Protein AF-A0A3D4YPM6-F1 (afdb_monomer_lite)

pLDDT: mean 90.87, std 7.45, range [58.06, 97.81]

Structure (mmCIF, N/CA/C/O backbone):
data_AF-A0A3D4YPM6-F1
#
_entry.id   AF-A0A3D4YPM6-F1
#
loop_
_atom_site.group_PDB
_atom_site.id
_atom_site.type_symbol
_atom_site.label_atom_id
_atom_site.label_alt_id
_atom_site.label_comp_id
_atom_site.label_asym_id
_atom_site.label_entity_id
_atom_site.label_seq_id
_atom_site.pdbx_PDB_ins_code
_atom_site.Cartn_x
_atom_site.Cartn_y
_atom_site.Cartn_z
_atom_site.occupancy
_atom_site.B_iso_or_equiv
_atom_site.auth_seq_id
_atom_site.auth_comp_id
_atom_site.auth_asym_id
_atom_site.auth_atom_id
_atom_site.pdbx_PDB_model_num
ATOM 1 N N . ASP A 1 1 ? -0.847 10.717 -38.081 1.00 74.50 1 ASP A N 1
ATOM 2 C CA . ASP A 1 1 ? -1.321 11.632 -37.022 1.00 74.50 1 ASP A CA 1
ATOM 3 C C . ASP A 1 1 ? -0.912 11.085 -35.665 1.00 74.50 1 ASP A C 1
ATOM 5 O O . ASP A 1 1 ? -1.095 9.898 -35.430 1.00 74.50 1 ASP A O 1
ATOM 9 N N . GLY A 1 2 ? -0.269 11.892 -34.820 1.00 83.19 2 GLY A N 1
ATOM 10 C CA . GLY A 1 2 ? 0.211 11.486 -33.494 1.00 83.19 2 GLY A CA 1
ATOM 11 C C . GLY A 1 2 ? -0.070 12.577 -32.464 1.00 83.19 2 GLY A C 1
ATOM 12 O O . GLY A 1 2 ? -0.145 13.749 -32.825 1.00 83.19 2 GLY A O 1
ATOM 13 N N . CYS A 1 3 ? -0.243 12.190 -31.201 1.00 81.50 3 CYS A N 1
ATOM 14 C CA . CYS A 1 3 ? -0.434 13.113 -30.085 1.00 81.50 3 CYS A CA 1
ATOM 15 C C . CYS A 1 3 ? 0.825 13.111 -29.215 1.00 81.50 3 CYS A C 1
ATOM 17 O O . CYS A 1 3 ? 1.223 12.058 -28.716 1.00 81.50 3 CYS A O 1
ATOM 19 N N . LEU A 1 4 ? 1.445 14.278 -29.047 1.00 81.81 4 LEU A N 1
ATOM 20 C CA . LEU A 1 4 ? 2.445 14.490 -28.008 1.00 81.81 4 LEU A CA 1
ATOM 21 C C . LEU A 1 4 ? 1.711 15.027 -26.784 1.00 81.81 4 LEU A C 1
ATOM 23 O O . LEU A 1 4 ? 1.146 16.115 -26.843 1.00 81.81 4 LEU A O 1
ATOM 27 N N . TRP A 1 5 ? 1.712 14.258 -25.703 1.00 82.44 5 TRP A N 1
ATOM 28 C CA . TRP A 1 5 ? 1.163 14.709 -24.433 1.00 82.44 5 TRP A CA 1
ATOM 29 C C . TRP A 1 5 ? 2.286 15.313 -23.592 1.00 82.44 5 TRP A C 1
ATOM 31 O O . TRP A 1 5 ? 3.310 14.661 -23.375 1.00 82.44 5 TRP A O 1
ATOM 41 N N . GLU A 1 6 ? 2.106 16.543 -23.109 1.00 75.75 6 GLU A N 1
ATOM 42 C CA . GLU A 1 6 ? 2.946 17.093 -22.055 1.00 75.75 6 GLU A CA 1
ATOM 43 C C . GLU A 1 6 ? 2.742 16.306 -20.751 1.00 75.75 6 GLU A C 1
ATOM 45 O O . GLU A 1 6 ? 1.843 16.560 -19.955 1.00 75.75 6 GLU A O 1
ATOM 50 N N . SER A 1 7 ? 3.591 15.309 -20.518 1.00 66.31 7 SER A N 1
ATOM 51 C CA . SER A 1 7 ? 3.890 14.864 -19.159 1.00 66.31 7 SER A CA 1
ATOM 52 C C . SER A 1 7 ? 5.136 15.615 -18.684 1.00 66.31 7 SER A C 1
ATOM 54 O O . SER A 1 7 ? 5.960 16.033 -19.501 1.00 66.31 7 SER A O 1
ATOM 56 N N . GLY A 1 8 ? 5.231 15.893 -17.379 1.00 60.19 8 GLY A N 1
ATOM 57 C CA . GLY A 1 8 ? 6.288 16.736 -16.811 1.00 60.19 8 GLY A CA 1
ATOM 58 C C . GLY A 1 8 ? 7.673 16.388 -17.361 1.00 60.19 8 GLY A C 1
ATOM 59 O O . GLY A 1 8 ? 8.018 15.215 -17.496 1.00 60.19 8 GLY A O 1
ATOM 60 N N . THR A 1 9 ? 8.449 17.416 -17.707 1.00 58.06 9 THR A N 1
ATOM 61 C CA . THR A 1 9 ? 9.766 17.312 -18.344 1.00 58.06 9 THR A CA 1
ATOM 62 C C . THR A 1 9 ? 10.662 16.355 -17.556 1.00 58.06 9 THR A C 1
ATOM 64 O O . THR A 1 9 ? 11.144 16.689 -16.478 1.00 58.06 9 THR A O 1
ATOM 67 N N . SER A 1 10 ? 10.842 15.137 -18.061 1.00 66.75 10 SER A N 1
ATOM 68 C CA . SER A 1 10 ? 11.458 14.048 -17.303 1.00 66.75 10 SER A CA 1
ATOM 69 C C . SER A 1 10 ? 12.872 13.823 -17.820 1.00 66.75 10 SER A C 1
ATOM 71 O O . SER A 1 10 ? 13.104 12.954 -18.657 1.00 66.75 10 SER A O 1
ATOM 73 N N . PHE A 1 11 ? 13.815 14.653 -17.386 1.00 80.94 11 PHE A N 1
ATOM 74 C CA . PHE A 1 11 ? 15.220 14.269 -17.468 1.00 80.94 11 PHE A CA 1
ATOM 75 C C . PHE A 1 11 ? 15.466 13.165 -16.433 1.00 80.94 11 PHE A C 1
ATOM 77 O O . PHE A 1 11 ? 14.921 13.238 -15.332 1.00 80.94 11 PHE A O 1
ATOM 84 N N . ASP A 1 12 ? 16.232 12.135 -16.779 1.00 78.00 12 ASP A N 1
ATOM 85 C CA . ASP A 1 12 ? 16.699 11.182 -15.772 1.00 78.00 12 ASP A CA 1
ATOM 86 C C . ASP A 1 12 ? 17.751 11.821 -14.851 1.00 78.00 12 ASP A C 1
ATOM 88 O O . ASP A 1 12 ? 18.153 12.971 -15.052 1.00 78.00 12 ASP A O 1
ATOM 92 N N . GLU A 1 13 ? 18.216 11.090 -13.835 1.00 72.38 13 GLU A N 1
ATOM 93 C CA . GLU A 1 13 ? 19.204 11.615 -12.879 1.00 72.38 13 GLU A CA 1
ATOM 94 C C . GLU A 1 13 ? 20.524 12.045 -13.549 1.00 72.38 13 GLU A C 1
ATOM 96 O O . GLU A 1 13 ? 21.254 12.877 -13.014 1.00 72.38 13 GLU A O 1
ATOM 101 N N . SER A 1 14 ? 20.815 11.533 -14.751 1.00 78.06 14 SER A N 1
ATOM 102 C CA . SER A 1 14 ? 21.977 11.909 -15.566 1.00 78.06 14 SER A CA 1
ATOM 103 C C . SER A 1 14 ? 21.706 13.083 -16.518 1.00 78.06 14 SER A C 1
ATOM 105 O O . SER A 1 14 ? 22.565 13.425 -17.332 1.00 78.06 14 SER A O 1
ATOM 107 N N . GLY A 1 15 ? 20.525 13.702 -16.456 1.00 82.38 15 GLY A N 1
ATOM 108 C CA . GLY A 1 15 ? 20.148 14.817 -17.320 1.00 82.38 15 GLY A CA 1
ATOM 109 C C . GLY A 1 15 ? 19.778 14.405 -18.747 1.00 82.38 15 GLY A C 1
ATOM 110 O O . GLY A 1 15 ? 19.756 15.257 -19.637 1.00 82.38 15 GLY A O 1
ATOM 111 N N . ARG A 1 16 ? 19.499 13.120 -19.010 1.00 83.62 16 ARG A N 1
ATOM 112 C CA . ARG A 1 16 ? 19.072 12.648 -20.338 1.00 83.62 16 ARG A CA 1
ATOM 113 C C . ARG A 1 16 ? 17.556 12.784 -20.473 1.00 83.62 16 ARG A C 1
ATOM 115 O O . ARG A 1 16 ? 16.838 12.393 -19.555 1.00 83.62 16 ARG A O 1
ATOM 122 N N . PRO A 1 17 ? 17.034 13.299 -21.598 1.00 85.38 17 PRO A N 1
ATOM 123 C CA . PRO A 1 17 ? 15.594 13.395 -21.796 1.00 85.38 17 PRO A CA 1
ATOM 124 C C . PRO A 1 17 ? 14.972 11.996 -21.861 1.00 85.38 17 PRO A C 1
ATOM 126 O O . PRO A 1 17 ? 15.489 11.115 -22.550 1.00 85.38 17 PRO A O 1
ATOM 129 N N . THR A 1 18 ? 13.846 11.799 -21.180 1.00 84.06 18 THR A N 1
ATOM 130 C CA . THR A 1 18 ? 13.083 10.548 -21.246 1.00 84.06 18 THR A CA 1
ATOM 131 C C . THR A 1 18 ? 11.808 10.713 -22.064 1.00 84.06 18 THR A C 1
ATOM 133 O O . THR A 1 18 ? 11.209 11.787 -22.129 1.00 84.06 18 THR A O 1
ATOM 136 N N . LEU A 1 19 ? 11.404 9.618 -22.708 1.00 84.38 19 LEU A N 1
ATOM 137 C CA . LEU A 1 19 ? 10.139 9.493 -23.422 1.00 84.38 19 LEU A CA 1
ATOM 138 C C . LEU A 1 19 ? 9.309 8.408 -22.742 1.00 84.38 19 LEU A C 1
ATOM 140 O O . LEU A 1 19 ? 9.793 7.297 -22.525 1.00 84.38 19 LEU A O 1
ATOM 144 N N . GLN A 1 20 ? 8.066 8.738 -22.409 1.00 85.44 20 GLN A N 1
ATOM 145 C CA . GLN A 1 20 ? 7.134 7.835 -21.741 1.00 85.44 20 GLN A CA 1
ATOM 146 C C . GLN A 1 20 ? 5.995 7.480 -22.693 1.00 85.44 20 GLN A C 1
ATOM 148 O O . GLN A 1 20 ? 5.462 8.342 -23.386 1.00 85.44 20 GLN A O 1
ATOM 153 N N . PHE A 1 21 ? 5.612 6.204 -22.705 1.00 86.69 21 PHE A N 1
ATOM 154 C CA . PHE A 1 21 ? 4.585 5.671 -23.609 1.00 86.69 21 PHE A CA 1
ATOM 155 C C . PHE A 1 21 ? 3.298 5.264 -22.880 1.00 86.69 21 PHE A C 1
ATOM 157 O O . PHE A 1 21 ? 2.435 4.611 -23.459 1.00 86.69 21 PHE A O 1
ATOM 164 N N . GLY A 1 22 ? 3.160 5.640 -21.607 1.00 87.25 22 GLY A N 1
ATOM 165 C CA . GLY A 1 22 ? 1.969 5.348 -20.824 1.00 87.25 22 GLY A CA 1
ATOM 166 C C . GLY A 1 22 ? 2.088 5.781 -19.369 1.00 87.25 22 GLY A C 1
ATOM 167 O O . GLY A 1 22 ? 3.165 6.119 -18.879 1.00 87.25 22 GLY A O 1
ATOM 168 N N . CYS A 1 23 ? 0.954 5.742 -18.679 1.00 90.12 23 CYS A N 1
ATOM 169 C CA . CYS A 1 23 ? 0.841 5.971 -17.248 1.00 90.12 23 CYS A CA 1
ATOM 170 C C . CYS A 1 23 ? -0.036 4.881 -16.624 1.00 90.12 23 CYS A C 1
ATOM 172 O O . CYS A 1 23 ? -0.862 4.258 -17.294 1.00 90.12 23 CYS A O 1
ATOM 174 N N . ARG A 1 24 ? 0.149 4.630 -15.326 1.00 92.12 24 ARG A N 1
ATOM 175 C CA . ARG A 1 24 ? -0.747 3.734 -14.591 1.00 92.12 24 ARG A CA 1
ATOM 176 C C . ARG A 1 24 ? -2.066 4.450 -14.323 1.00 92.12 24 ARG A C 1
ATOM 178 O O . ARG A 1 24 ? -2.072 5.626 -13.964 1.00 92.12 24 ARG A O 1
ATOM 185 N N . GLY A 1 25 ? -3.164 3.712 -14.438 1.00 92.94 25 GLY A N 1
ATOM 186 C CA . GLY A 1 25 ? -4.447 4.149 -13.901 1.00 92.94 25 GLY A CA 1
ATOM 187 C C . GLY A 1 25 ? -4.435 4.177 -12.371 1.00 92.94 25 GLY A C 1
ATOM 188 O O . GLY A 1 25 ? -3.542 3.626 -11.723 1.00 92.94 25 GLY A O 1
ATOM 189 N N . LEU A 1 26 ? -5.453 4.805 -11.792 1.00 95.44 26 LEU A N 1
ATOM 190 C CA . LEU A 1 26 ? -5.677 4.811 -10.351 1.00 95.44 26 LEU A CA 1
ATOM 191 C C . LEU A 1 26 ? -7.172 4.761 -10.048 1.00 95.44 26 LEU A C 1
ATOM 193 O O . LEU A 1 26 ? -7.980 5.339 -10.772 1.00 95.44 26 LEU A O 1
ATOM 197 N N . VAL A 1 27 ? -7.524 4.089 -8.954 1.00 95.31 27 VAL A N 1
ATOM 198 C CA . VAL A 1 27 ? -8.872 4.087 -8.381 1.00 95.31 27 VAL A CA 1
ATOM 199 C C . VAL A 1 27 ? -8.735 4.332 -6.887 1.00 95.31 27 VAL A C 1
ATOM 201 O O . VAL A 1 27 ? -8.003 3.619 -6.202 1.00 95.31 27 VAL A O 1
ATOM 204 N N . TYR A 1 28 ? -9.447 5.341 -6.388 1.00 96.62 28 TYR A N 1
ATOM 205 C CA . TYR A 1 28 ? -9.555 5.615 -4.960 1.00 96.62 28 TYR A CA 1
ATOM 206 C C . TYR A 1 28 ? -10.891 5.120 -4.433 1.00 96.62 28 TYR A C 1
ATOM 208 O O . TYR A 1 28 ? -11.946 5.449 -4.973 1.00 96.62 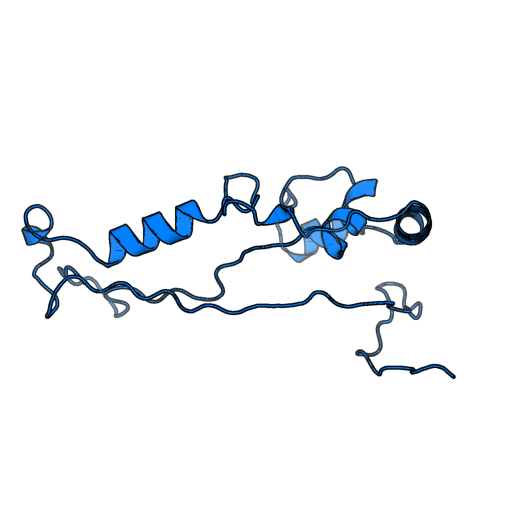28 TYR A O 1
ATOM 216 N N . LEU A 1 29 ? -10.830 4.360 -3.345 1.00 95.31 29 LEU A N 1
ATOM 217 C CA . LEU A 1 29 ? -11.996 3.876 -2.622 1.00 95.31 29 LEU A CA 1
ATOM 218 C C . LEU A 1 29 ? -11.939 4.384 -1.185 1.00 95.31 29 LEU A C 1
ATOM 220 O O . LEU A 1 29 ? -10.865 4.473 -0.591 1.00 95.31 29 LEU A O 1
ATOM 224 N N . GLN A 1 30 ? -13.106 4.687 -0.621 1.00 96.06 30 GLN A N 1
ATOM 225 C CA . GLN A 1 30 ? -13.244 4.988 0.797 1.00 96.06 30 GLN A CA 1
ATOM 226 C C . GLN A 1 30 ? -14.010 3.859 1.480 1.00 96.06 30 GLN A C 1
ATOM 228 O O . GLN A 1 30 ? -15.198 3.666 1.227 1.00 96.06 30 GLN A O 1
ATOM 233 N N . LEU A 1 31 ? -13.335 3.146 2.377 1.00 95.31 31 LEU A N 1
ATOM 234 C CA . LEU A 1 31 ? -13.961 2.135 3.218 1.00 95.31 31 LEU A CA 1
ATOM 235 C C . LEU A 1 31 ? -14.453 2.784 4.517 1.00 95.31 31 LEU A C 1
ATOM 237 O O . LEU A 1 31 ? -13.716 3.528 5.164 1.00 95.31 31 LEU A O 1
ATOM 241 N N . ARG A 1 32 ? -15.706 2.516 4.892 1.00 95.94 32 ARG A N 1
ATOM 242 C CA . ARG A 1 32 ? -16.315 2.988 6.141 1.00 95.94 32 ARG A CA 1
ATOM 243 C C . ARG A 1 32 ? -16.964 1.807 6.850 1.00 95.94 32 ARG A C 1
ATOM 245 O O . ARG A 1 32 ? -17.674 1.034 6.217 1.00 95.94 32 ARG A O 1
ATOM 252 N N . VAL A 1 33 ? -16.746 1.705 8.157 1.00 95.38 33 VAL A N 1
ATOM 253 C CA . VAL A 1 33 ? -17.346 0.679 9.018 1.00 95.38 33 VAL A CA 1
ATOM 254 C C . VAL A 1 33 ? -18.113 1.386 10.128 1.00 95.38 33 VAL A C 1
ATOM 256 O O . VAL A 1 33 ? -17.599 2.324 10.732 1.00 95.38 33 VAL A O 1
ATOM 259 N N . ARG A 1 34 ? -19.350 0.955 10.379 1.00 95.19 34 ARG A N 1
ATOM 260 C CA . ARG A 1 34 ? -20.182 1.436 11.485 1.00 95.19 34 ARG A CA 1
ATOM 261 C C . ARG A 1 34 ? -20.985 0.271 12.044 1.00 95.19 34 ARG A C 1
ATOM 263 O O . ARG A 1 34 ? -21.751 -0.340 11.307 1.00 95.19 34 ARG A O 1
ATOM 270 N N . PHE A 1 35 ? -20.841 0.015 13.340 1.00 94.56 35 PHE A N 1
ATOM 271 C CA . PHE A 1 35 ? -21.653 -0.976 14.053 1.00 94.56 35 PHE A CA 1
ATOM 272 C C . PHE A 1 35 ? -22.538 -0.344 15.117 1.00 94.56 35 PHE A C 1
ATOM 274 O O . PHE A 1 35 ? -23.717 -0.671 15.219 1.00 94.56 35 PHE A O 1
ATOM 281 N N . LEU A 1 36 ? -21.971 0.568 15.907 1.00 95.88 36 LEU A N 1
ATOM 282 C CA . LEU A 1 36 ? -22.659 1.186 17.030 1.00 95.88 36 LEU A CA 1
ATOM 283 C C . LEU A 1 36 ? -23.323 2.498 16.596 1.00 95.88 36 LEU A C 1
ATOM 285 O O . LEU A 1 36 ? -22.870 3.202 15.686 1.00 95.88 36 LEU A O 1
ATOM 289 N N . ASN A 1 37 ? -24.436 2.834 17.250 1.00 96.56 37 ASN A N 1
ATOM 290 C CA . ASN A 1 37 ? -25.125 4.101 16.999 1.00 96.56 37 ASN A CA 1
ATOM 291 C C . ASN A 1 37 ? -24.329 5.300 17.532 1.00 96.56 37 ASN A C 1
ATOM 293 O O . ASN A 1 37 ? -24.444 6.386 16.966 1.00 96.56 37 ASN A O 1
ATOM 297 N N . PHE A 1 38 ? -23.533 5.076 18.580 1.00 95.12 38 PHE A N 1
ATOM 298 C CA . PHE A 1 38 ? -22.627 6.020 19.224 1.00 95.12 38 PHE A CA 1
ATOM 299 C C . PHE A 1 38 ? -21.501 5.255 19.935 1.00 95.12 38 PHE A C 1
ATOM 301 O O . PHE A 1 38 ? -21.685 4.089 20.303 1.00 95.12 38 PHE A O 1
ATOM 308 N N . ASP A 1 39 ? -20.373 5.932 20.142 1.00 96.56 39 ASP A N 1
ATOM 309 C CA . ASP A 1 39 ? -19.204 5.423 20.858 1.00 96.56 39 ASP A CA 1
ATOM 310 C C . ASP A 1 39 ? -19.568 4.853 22.240 1.00 96.56 39 ASP A C 1
ATOM 312 O O . ASP A 1 39 ? -20.352 5.444 22.986 1.00 96.56 39 ASP A O 1
ATOM 316 N N . GLN A 1 40 ? -18.945 3.738 22.620 1.00 97.81 40 GLN A N 1
ATOM 317 C CA . GLN A 1 40 ? -19.140 3.113 23.935 1.00 97.81 40 GLN A CA 1
ATOM 318 C C . GLN A 1 40 ? -17.893 3.213 24.813 1.00 97.81 40 GLN A C 1
ATOM 320 O O . GLN A 1 40 ? -16.812 3.578 24.358 1.00 97.81 40 GLN A O 1
ATOM 325 N N . HIS A 1 41 ? -18.025 2.864 26.094 1.00 97.38 41 HIS A N 1
ATOM 326 C CA . HIS A 1 41 ? -16.868 2.670 26.966 1.00 97.38 41 HIS A CA 1
ATOM 327 C C . HIS A 1 41 ? -16.057 1.446 26.505 1.00 97.38 41 HIS A C 1
ATOM 329 O O . HIS A 1 41 ? -16.632 0.378 26.290 1.00 97.38 41 HIS A O 1
ATOM 335 N N . SER A 1 42 ? -14.727 1.556 26.398 1.00 96.31 42 SER A N 1
ATOM 336 C CA . SER A 1 42 ? -13.877 0.470 25.866 1.00 96.31 42 SER A CA 1
ATOM 337 C C . SER A 1 42 ? -13.949 -0.838 26.666 1.00 96.31 42 SER A C 1
ATOM 339 O O . SER A 1 42 ? -13.771 -1.914 26.103 1.00 96.31 42 SER A O 1
ATOM 341 N N . GLY A 1 43 ? -14.289 -0.776 27.957 1.00 97.25 43 GLY A N 1
ATOM 342 C CA . GLY A 1 43 ? -14.528 -1.964 28.792 1.00 97.25 43 GLY A CA 1
ATOM 343 C C . GLY A 1 43 ? -15.700 -2.848 28.335 1.00 97.25 43 GLY A C 1
ATOM 344 O O . GLY A 1 43 ? -15.817 -3.978 28.795 1.00 97.25 43 GLY A O 1
ATOM 345 N N . LEU A 1 44 ? -16.549 -2.359 27.426 1.00 97.50 44 LEU A N 1
ATOM 346 C CA . LEU A 1 44 ? -17.665 -3.110 26.846 1.00 97.50 44 LEU A CA 1
ATOM 347 C C . LEU A 1 44 ? -17.280 -3.858 25.560 1.00 97.50 44 LEU A C 1
ATOM 349 O O . LEU A 1 44 ? -18.140 -4.492 24.957 1.00 97.50 44 LEU A O 1
ATOM 353 N N . ALA A 1 45 ? -16.009 -3.830 25.144 1.00 95.75 45 ALA A N 1
ATOM 354 C CA . ALA A 1 45 ? -15.531 -4.528 23.945 1.00 95.75 45 ALA A CA 1
ATOM 355 C C . ALA A 1 45 ? -15.670 -6.064 24.012 1.00 95.75 45 ALA A C 1
ATOM 357 O O . ALA A 1 45 ? -15.579 -6.734 22.989 1.00 95.75 45 ALA A O 1
ATOM 358 N N . SER A 1 46 ? -15.914 -6.636 25.197 1.00 96.00 46 SER A N 1
ATOM 359 C CA . SER A 1 46 ? -16.272 -8.053 25.361 1.00 96.00 46 SER A CA 1
ATOM 360 C C . SER A 1 46 ? -17.720 -8.370 24.966 1.00 96.00 46 SER A C 1
ATOM 362 O O . SER A 1 46 ? -18.066 -9.538 24.810 1.00 96.00 46 SER A O 1
ATOM 364 N N . VAL A 1 47 ? -18.565 -7.346 24.823 1.00 97.44 47 VAL A N 1
ATOM 365 C CA . VAL A 1 47 ? -20.000 -7.465 24.525 1.00 97.44 47 VAL A CA 1
ATOM 366 C C . VAL A 1 47 ? -20.342 -6.813 23.185 1.00 97.44 47 VAL A C 1
ATOM 368 O O . VAL A 1 47 ? -21.166 -7.334 22.437 1.00 97.44 47 VAL A O 1
ATOM 371 N N . TYR A 1 48 ? -19.718 -5.674 22.873 1.00 97.62 48 TYR A N 1
ATOM 372 C CA . TYR A 1 48 ? -20.015 -4.869 21.692 1.00 97.62 48 TYR A CA 1
ATOM 373 C C . TYR A 1 48 ? -18.886 -4.907 20.656 1.00 97.62 48 TYR A C 1
ATOM 375 O O . TYR A 1 48 ? -17.710 -4.892 21.025 1.00 97.62 48 TYR A O 1
ATOM 383 N N . PRO A 1 49 ? -19.223 -4.914 19.352 1.00 96.06 49 PRO A N 1
ATOM 384 C CA . PRO A 1 49 ? -18.232 -4.944 18.285 1.00 96.06 49 PRO A CA 1
ATOM 385 C C . PRO A 1 49 ? -17.442 -3.634 18.205 1.00 96.06 49 PRO A C 1
ATOM 387 O O . PRO A 1 49 ? -17.982 -2.548 18.412 1.00 96.06 49 PRO A O 1
ATOM 390 N N . SER A 1 50 ? -16.169 -3.743 17.827 1.00 95.56 50 SER A N 1
ATOM 391 C CA . SER A 1 50 ? -15.301 -2.599 17.542 1.00 95.56 50 SER A CA 1
ATOM 392 C C . SER A 1 50 ? -15.265 -2.321 16.043 1.00 95.56 50 SER A C 1
ATOM 394 O O . SER A 1 50 ? -14.731 -3.134 15.289 1.00 95.56 50 SER A O 1
ATOM 396 N N . ALA A 1 51 ? -15.759 -1.166 15.588 1.00 96.00 51 ALA A N 1
ATOM 397 C CA . ALA A 1 51 ? -15.622 -0.801 14.175 1.00 96.00 51 ALA A CA 1
ATOM 398 C C . ALA A 1 51 ? -14.141 -0.640 13.787 1.00 96.00 51 ALA A C 1
ATOM 400 O O . ALA A 1 51 ? -13.743 -0.980 12.672 1.00 96.00 51 ALA A O 1
ATOM 401 N N . ALA A 1 52 ? -13.320 -0.184 14.738 1.00 95.69 52 ALA A N 1
ATOM 402 C CA . ALA A 1 52 ? -11.881 -0.029 14.576 1.00 95.69 52 ALA A CA 1
ATOM 403 C C . ALA A 1 52 ? -11.165 -1.350 14.251 1.00 95.69 52 ALA A C 1
ATOM 405 O O . ALA A 1 52 ? -10.421 -1.406 13.274 1.00 95.69 52 ALA A O 1
ATOM 406 N N . MET A 1 53 ? -11.412 -2.411 15.030 1.00 95.44 53 MET A N 1
ATOM 407 C CA . MET A 1 53 ? -10.769 -3.716 14.814 1.00 95.44 53 MET A CA 1
ATOM 408 C C . MET A 1 53 ? -11.159 -4.318 13.463 1.00 95.44 53 MET A C 1
ATOM 410 O O . MET A 1 53 ? -10.287 -4.700 12.690 1.00 95.44 53 MET A O 1
ATOM 414 N N . TYR A 1 54 ? -12.452 -4.299 13.126 1.00 95.69 54 TYR A N 1
ATOM 415 C CA . TYR A 1 54 ? -12.935 -4.819 11.844 1.00 95.69 54 TYR A CA 1
ATOM 416 C C . TYR A 1 54 ? -12.369 -4.053 10.646 1.00 95.69 54 TYR A C 1
ATOM 418 O O . TYR A 1 54 ? -12.038 -4.656 9.628 1.00 95.69 54 TYR A O 1
ATOM 426 N N . LEU A 1 55 ? -12.241 -2.724 10.745 1.00 96.56 55 LEU A N 1
ATOM 427 C CA . LEU A 1 55 ? -11.628 -1.939 9.676 1.00 96.56 55 LEU A CA 1
ATOM 428 C C . LEU A 1 55 ? -10.146 -2.297 9.506 1.00 96.56 55 LEU A C 1
ATOM 430 O O . LEU A 1 55 ? -9.687 -2.437 8.377 1.00 96.56 55 LEU A O 1
ATOM 434 N N . ILE A 1 56 ? -9.404 -2.484 10.600 1.00 96.00 56 ILE A N 1
ATOM 435 C CA . ILE A 1 56 ? -8.001 -2.919 10.541 1.00 96.00 56 ILE A CA 1
ATOM 436 C C . ILE A 1 56 ? -7.890 -4.300 9.889 1.00 96.00 56 ILE A C 1
ATOM 438 O O . ILE A 1 56 ? -7.068 -4.476 8.993 1.00 96.00 56 ILE A O 1
ATOM 442 N N . GLU A 1 57 ? -8.733 -5.254 10.285 1.00 95.69 57 GLU A N 1
ATOM 443 C CA . GLU A 1 57 ? -8.760 -6.604 9.711 1.00 95.69 57 GLU A CA 1
ATOM 444 C C . GLU A 1 57 ? -9.072 -6.580 8.209 1.00 95.69 57 GLU A C 1
ATOM 446 O O . GLU A 1 57 ? -8.351 -7.191 7.420 1.00 95.69 57 GLU A O 1
ATOM 451 N N . ALA A 1 58 ? -10.079 -5.807 7.794 1.00 95.44 58 ALA A N 1
ATOM 452 C CA . ALA A 1 58 ? -10.431 -5.646 6.385 1.00 95.44 58 ALA A CA 1
ATOM 453 C C . ALA A 1 58 ? -9.306 -4.988 5.567 1.00 95.44 58 ALA A C 1
ATOM 455 O O . ALA A 1 58 ? -9.059 -5.368 4.427 1.00 95.44 58 ALA A O 1
ATOM 456 N N . LEU A 1 59 ? -8.601 -4.001 6.129 1.00 95.56 59 LEU A N 1
ATOM 457 C CA . LEU A 1 59 ? -7.460 -3.365 5.465 1.00 95.56 59 LEU A CA 1
ATOM 458 C C . LEU A 1 59 ? -6.260 -4.316 5.364 1.00 95.56 59 LEU A C 1
ATOM 460 O O . LEU A 1 59 ? -5.581 -4.341 4.335 1.00 95.56 59 LEU A O 1
ATOM 464 N N . ALA A 1 60 ? -6.013 -5.107 6.410 1.00 94.50 60 ALA A N 1
ATOM 465 C CA . ALA A 1 60 ? -4.959 -6.113 6.437 1.00 94.50 60 ALA A CA 1
ATOM 466 C C . ALA A 1 60 ? -5.229 -7.248 5.440 1.00 94.50 60 ALA A C 1
ATOM 468 O O . ALA A 1 60 ? -4.287 -7.768 4.851 1.00 94.50 60 ALA A O 1
ATOM 469 N N . SER A 1 61 ? -6.495 -7.593 5.182 1.00 95.44 61 SER A N 1
ATOM 470 C CA . SER A 1 61 ? -6.848 -8.646 4.225 1.00 95.44 61 SER A CA 1
ATOM 471 C C . SER A 1 61 ? -6.664 -8.247 2.758 1.00 95.44 61 SER A C 1
ATOM 473 O O . SER A 1 61 ? -6.760 -9.107 1.888 1.00 95.44 61 SER A O 1
ATOM 475 N N . LEU A 1 62 ? -6.409 -6.968 2.443 1.00 96.31 62 LEU A N 1
ATOM 476 C CA . LEU A 1 62 ? -6.235 -6.513 1.056 1.00 96.31 62 LEU A CA 1
ATOM 477 C C . LEU A 1 62 ? -4.926 -6.997 0.427 1.00 96.31 62 LEU A C 1
ATOM 479 O O . LEU A 1 62 ? -4.839 -7.074 -0.801 1.00 96.31 62 LEU A O 1
ATOM 483 N N . ARG A 1 63 ? -3.894 -7.269 1.236 1.00 94.56 63 ARG A N 1
ATOM 484 C CA . ARG A 1 63 ? -2.555 -7.639 0.761 1.00 94.56 63 ARG A CA 1
ATOM 485 C C . ARG A 1 63 ? -1.899 -8.699 1.645 1.00 94.56 63 ARG A C 1
ATOM 487 O O . ARG A 1 63 ? -2.196 -8.779 2.829 1.00 94.56 63 ARG A O 1
ATOM 494 N N . ASP A 1 64 ? -0.988 -9.486 1.080 1.00 92.31 64 ASP A N 1
ATOM 495 C CA . ASP A 1 64 ? -0.093 -10.348 1.865 1.00 92.31 64 ASP A CA 1
ATOM 496 C C . ASP A 1 64 ? 1.187 -9.615 2.319 1.00 92.31 64 ASP A C 1
ATOM 498 O O . ASP A 1 64 ? 1.378 -8.423 2.062 1.00 92.31 64 ASP A O 1
ATOM 502 N N . GLN A 1 65 ? 2.071 -10.338 3.013 1.00 87.50 65 GLN A N 1
ATOM 503 C CA . GLN A 1 65 ? 3.347 -9.813 3.517 1.00 87.50 65 GLN A CA 1
ATOM 504 C C . GLN A 1 65 ? 4.333 -9.436 2.399 1.00 87.50 65 GLN A C 1
ATOM 506 O O . GLN A 1 65 ? 5.199 -8.588 2.609 1.00 87.50 65 GLN A O 1
ATOM 511 N N . ASP A 1 66 ? 4.165 -10.007 1.205 1.00 85.38 66 ASP A N 1
ATOM 512 C CA . ASP A 1 66 ? 4.924 -9.668 0.001 1.00 85.38 66 ASP A CA 1
ATOM 513 C C . ASP A 1 66 ? 4.220 -8.574 -0.825 1.00 85.38 66 ASP A C 1
ATOM 515 O O . ASP A 1 66 ? 4.593 -8.272 -1.961 1.00 85.38 66 ASP A O 1
ATOM 519 N N . MET A 1 67 ? 3.210 -7.915 -0.250 1.00 87.44 67 MET A N 1
ATOM 520 C CA . MET A 1 67 ? 2.465 -6.815 -0.860 1.00 87.44 67 MET A CA 1
ATOM 521 C C . MET A 1 67 ? 1.713 -7.221 -2.137 1.00 87.44 67 MET A C 1
ATOM 523 O O . MET A 1 67 ? 1.400 -6.359 -2.967 1.00 87.44 67 MET A O 1
ATOM 527 N N . ASN A 1 68 ? 1.426 -8.510 -2.341 1.00 92.44 68 ASN A N 1
ATOM 528 C CA . ASN A 1 68 ? 0.508 -8.962 -3.386 1.00 92.44 68 ASN A CA 1
ATOM 529 C C . ASN A 1 68 ? -0.923 -8.670 -2.966 1.00 92.44 68 ASN A C 1
ATOM 531 O O . ASN A 1 68 ? -1.275 -8.825 -1.801 1.00 92.44 68 ASN A O 1
ATOM 535 N N . VAL A 1 69 ? -1.748 -8.239 -3.914 1.00 95.88 69 VAL A N 1
ATOM 536 C CA . VAL A 1 69 ? -3.156 -7.938 -3.656 1.00 95.88 69 VAL A CA 1
ATOM 537 C C . VAL A 1 69 ? -3.929 -9.249 -3.549 1.00 95.88 69 VAL A C 1
ATOM 539 O O . VAL A 1 69 ? -3.766 -10.140 -4.375 1.00 95.88 69 VAL A O 1
ATOM 542 N N . LYS A 1 70 ? -4.759 -9.378 -2.515 1.00 97.00 70 LYS A N 1
ATOM 543 C CA . LYS A 1 70 ? -5.468 -10.620 -2.164 1.00 97.00 70 LYS A CA 1
ATOM 544 C C . LYS A 1 70 ? -6.937 -10.635 -2.591 1.00 97.00 70 LYS A C 1
ATOM 546 O O . LYS A 1 70 ? -7.680 -11.509 -2.170 1.00 97.00 70 LYS A O 1
ATOM 551 N N . ILE A 1 71 ? -7.346 -9.668 -3.406 1.00 95.75 71 ILE A N 1
ATOM 552 C CA . ILE A 1 71 ? -8.705 -9.573 -3.941 1.00 95.75 71 ILE A CA 1
ATOM 553 C C . ILE A 1 71 ? -8.855 -10.592 -5.076 1.00 95.75 71 ILE A C 1
ATOM 555 O O . ILE A 1 71 ? -8.051 -10.604 -6.011 1.00 95.75 71 ILE A O 1
ATOM 559 N N . ASP A 1 72 ? -9.889 -11.426 -5.003 1.00 97.25 72 ASP A N 1
ATOM 560 C CA . ASP A 1 72 ? -10.178 -12.420 -6.036 1.00 97.25 72 ASP A CA 1
ATOM 561 C C . ASP A 1 72 ? -10.405 -11.750 -7.399 1.00 97.25 72 ASP A C 1
ATOM 563 O O . ASP A 1 72 ? -11.070 -10.718 -7.507 1.00 97.25 72 ASP A O 1
ATOM 567 N N . GLY A 1 73 ? -9.801 -12.321 -8.442 1.00 96.81 73 GLY A N 1
ATOM 568 C CA . GLY A 1 73 ? -9.859 -11.800 -9.809 1.00 96.81 73 GLY A CA 1
ATOM 569 C C . GLY A 1 73 ? -9.073 -10.504 -10.057 1.00 96.81 73 GLY A C 1
ATOM 570 O O . GLY A 1 73 ? -9.089 -9.980 -11.169 1.00 96.81 73 GLY A O 1
ATOM 571 N N . PHE A 1 74 ? -8.343 -9.973 -9.064 1.00 96.44 74 PHE A N 1
ATOM 572 C CA . PHE A 1 74 ? -7.616 -8.700 -9.202 1.00 96.44 74 PHE A CA 1
ATOM 573 C C . PHE A 1 74 ? -6.600 -8.693 -10.352 1.00 96.44 74 PHE A C 1
ATOM 575 O O . PHE A 1 74 ? -6.367 -7.656 -10.972 1.00 96.44 74 PHE A O 1
ATOM 582 N N . TYR A 1 75 ? -5.991 -9.844 -10.635 1.00 96.56 75 TYR A N 1
ATOM 583 C CA . TYR A 1 75 ? -4.955 -9.979 -11.657 1.00 96.56 75 TYR A CA 1
ATOM 584 C C . TYR A 1 75 ? -5.482 -10.445 -13.021 1.00 96.56 75 TYR A C 1
ATOM 586 O O . TYR A 1 75 ? -4.714 -10.439 -13.979 1.00 96.56 75 TYR A O 1
ATOM 594 N N . ASP A 1 76 ? -6.767 -10.792 -13.149 1.00 97.25 76 ASP A N 1
ATOM 595 C CA . ASP A 1 76 ? -7.324 -11.412 -14.365 1.00 97.25 76 ASP A CA 1
ATOM 596 C C . ASP A 1 76 ? -7.216 -10.501 -15.599 1.00 97.25 76 ASP A C 1
ATOM 598 O O . ASP A 1 76 ? -7.041 -10.971 -16.721 1.00 97.25 76 ASP A O 1
ATOM 602 N N . GLY A 1 77 ? -7.293 -9.183 -15.389 1.00 94.81 77 GLY A N 1
ATOM 603 C CA . GLY A 1 77 ? -7.154 -8.171 -16.440 1.00 94.81 77 GLY A CA 1
ATOM 604 C C . GLY A 1 77 ? -5.732 -7.633 -16.632 1.00 94.81 77 GLY A C 1
ATOM 605 O O . GLY A 1 77 ? -5.538 -6.711 -17.425 1.00 94.81 77 GLY A O 1
ATOM 606 N N . VAL A 1 78 ? -4.739 -8.138 -15.893 1.00 95.44 78 VAL A N 1
ATOM 607 C CA . VAL A 1 78 ? -3.365 -7.625 -15.964 1.00 95.44 78 VAL A CA 1
ATOM 608 C C . VAL A 1 78 ? -2.672 -8.180 -17.200 1.00 95.44 78 VAL A C 1
ATOM 610 O O . VAL A 1 78 ? -2.437 -9.379 -17.325 1.00 95.44 78 VAL A O 1
ATOM 613 N N . VAL A 1 79 ? -2.297 -7.280 -18.106 1.00 95.00 79 VAL A N 1
ATOM 614 C CA . VAL A 1 79 ? -1.543 -7.632 -19.310 1.00 95.00 79 VAL A CA 1
ATOM 615 C C . VAL A 1 79 ? -0.045 -7.652 -18.977 1.00 95.00 79 VAL A C 1
ATOM 617 O O . VAL A 1 79 ? 0.488 -6.630 -18.538 1.00 95.00 79 VAL A O 1
ATOM 620 N N . PRO A 1 80 ? 0.659 -8.785 -19.162 1.00 94.31 80 PRO A N 1
ATOM 621 C CA . PRO A 1 80 ? 2.094 -8.852 -18.915 1.00 94.31 80 PRO A CA 1
ATOM 622 C C . PRO A 1 80 ? 2.883 -8.073 -19.982 1.00 94.31 80 PRO A C 1
ATOM 624 O O . PRO A 1 80 ? 2.409 -7.923 -21.111 1.00 94.31 80 PRO A O 1
ATOM 627 N N . PRO A 1 81 ? 4.116 -7.631 -19.672 1.00 95.12 81 PRO A N 1
ATOM 628 C CA . PRO A 1 81 ? 4.966 -6.959 -20.649 1.00 95.12 81 PRO A CA 1
ATOM 629 C C . PRO A 1 81 ? 5.295 -7.883 -21.824 1.00 95.12 81 PRO A C 1
ATOM 631 O O . PRO A 1 81 ? 5.581 -9.075 -21.650 1.00 95.12 81 PRO A O 1
ATOM 634 N N . THR A 1 82 ? 5.309 -7.309 -23.022 1.00 96.25 82 THR A N 1
ATOM 635 C CA . THR A 1 82 ? 5.761 -7.977 -24.243 1.00 96.25 82 THR A CA 1
ATOM 636 C C . THR A 1 82 ? 7.290 -8.072 -24.288 1.00 96.25 82 THR A C 1
ATOM 638 O O . THR A 1 82 ? 8.010 -7.418 -23.532 1.00 96.25 82 THR A O 1
ATOM 641 N N . GLU A 1 83 ? 7.827 -8.857 -25.224 1.00 96.62 83 GLU A N 1
ATOM 642 C CA . GLU A 1 83 ? 9.275 -8.895 -25.474 1.00 96.62 83 GLU A CA 1
ATOM 643 C C . GLU A 1 83 ? 9.840 -7.533 -25.902 1.00 96.62 83 GLU A C 1
ATOM 645 O O . GLU A 1 83 ? 10.967 -7.186 -25.547 1.00 96.62 83 GLU A O 1
ATOM 650 N N . ALA A 1 84 ? 9.062 -6.737 -26.642 1.00 95.38 84 ALA A N 1
ATOM 651 C CA . ALA A 1 84 ? 9.464 -5.385 -27.014 1.00 95.38 84 ALA A CA 1
ATOM 652 C C . ALA A 1 84 ? 9.574 -4.483 -25.775 1.00 95.38 84 ALA A C 1
ATOM 654 O O . ALA A 1 84 ? 10.576 -3.778 -25.630 1.00 95.38 84 ALA A O 1
ATOM 655 N N . ASP A 1 85 ? 8.612 -4.579 -24.850 1.00 94.81 85 ASP A N 1
ATOM 656 C CA . ASP A 1 85 ? 8.643 -3.847 -23.579 1.00 94.81 85 ASP A CA 1
ATOM 657 C C . ASP A 1 85 ? 9.873 -4.233 -22.761 1.00 94.81 85 ASP A C 1
ATOM 659 O O . ASP A 1 85 ? 10.626 -3.364 -22.324 1.00 94.81 85 ASP A O 1
ATOM 663 N N . ARG A 1 86 ? 10.149 -5.537 -22.618 1.00 95.12 86 ARG A N 1
ATOM 664 C CA . ARG A 1 86 ? 11.328 -6.028 -21.885 1.00 95.12 86 ARG A CA 1
ATOM 665 C C . ARG A 1 86 ? 12.638 -5.511 -22.473 1.00 95.12 86 ARG A C 1
ATOM 667 O O . ARG A 1 86 ? 13.508 -5.080 -21.722 1.00 95.12 86 ARG A O 1
ATOM 674 N N . ARG A 1 87 ? 12.776 -5.491 -23.8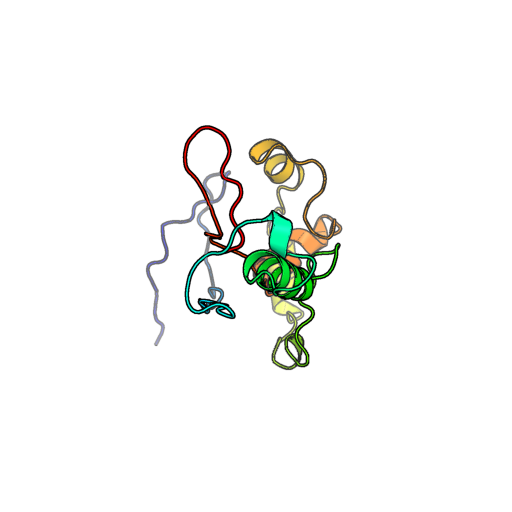04 1.00 94.75 87 ARG A N 1
ATOM 675 C CA . ARG A 1 87 ? 13.968 -4.940 -24.478 1.00 94.75 87 ARG A CA 1
ATOM 676 C C . ARG A 1 87 ? 14.142 -3.442 -24.247 1.00 94.75 87 ARG A C 1
ATOM 678 O O . ARG A 1 87 ? 15.278 -2.976 -24.221 1.00 94.75 87 ARG A O 1
ATOM 685 N N . MET A 1 88 ? 13.052 -2.684 -24.124 1.00 92.00 88 MET A N 1
ATOM 686 C CA . MET A 1 88 ? 13.128 -1.259 -23.796 1.00 92.00 88 MET A CA 1
ATOM 687 C C . MET A 1 88 ? 13.460 -1.047 -22.319 1.00 92.00 88 MET A C 1
ATOM 689 O O . MET A 1 88 ? 14.367 -0.277 -22.016 1.00 92.00 88 MET A O 1
ATOM 693 N N . MET A 1 89 ? 12.808 -1.781 -21.413 1.00 92.50 89 MET A N 1
ATOM 694 C CA . MET A 1 89 ? 13.079 -1.716 -19.973 1.00 92.50 89 MET A CA 1
ATOM 695 C C . MET A 1 89 ? 14.523 -2.091 -19.630 1.00 92.50 89 MET A C 1
ATOM 697 O O . MET A 1 89 ? 15.119 -1.451 -18.774 1.00 92.50 89 MET A O 1
ATOM 701 N N . ALA A 1 90 ? 15.122 -3.055 -20.337 1.00 92.38 90 ALA A N 1
ATOM 702 C CA . ALA A 1 90 ? 16.517 -3.458 -20.138 1.00 92.38 90 ALA A CA 1
ATOM 703 C C . ALA A 1 90 ? 17.548 -2.346 -20.431 1.00 92.38 90 ALA A C 1
ATOM 705 O O . ALA A 1 90 ? 18.717 -2.493 -20.086 1.00 92.38 90 ALA A O 1
ATOM 706 N N . LYS A 1 91 ? 17.141 -1.247 -21.083 1.00 90.50 91 LYS A N 1
ATOM 707 C CA . LYS A 1 91 ? 17.995 -0.074 -21.338 1.00 90.50 91 LYS A CA 1
ATOM 708 C C . LYS A 1 91 ? 17.926 0.971 -20.221 1.00 90.50 91 LYS A C 1
ATOM 710 O O . LYS A 1 91 ? 18.677 1.942 -20.268 1.00 90.50 91 LYS A O 1
ATOM 715 N N . ILE A 1 92 ? 16.999 0.813 -19.278 1.00 89.31 92 ILE A N 1
ATOM 716 C CA . ILE A 1 92 ? 16.767 1.743 -18.175 1.00 89.31 92 ILE A CA 1
ATOM 717 C C . ILE A 1 92 ? 17.575 1.253 -16.977 1.00 89.31 92 ILE A C 1
ATOM 719 O O . ILE A 1 92 ? 17.458 0.090 -16.589 1.00 89.31 92 ILE A O 1
ATOM 723 N N . ASP A 1 93 ? 18.383 2.135 -16.390 1.00 89.00 93 ASP A N 1
ATOM 724 C CA . ASP A 1 93 ? 19.071 1.823 -15.140 1.00 89.00 93 ASP A CA 1
ATOM 725 C C . ASP A 1 93 ? 18.030 1.709 -14.008 1.00 89.00 93 ASP A C 1
ATOM 727 O O . ASP A 1 93 ? 17.253 2.645 -13.792 1.00 89.00 93 ASP A O 1
ATOM 731 N N . PRO A 1 94 ? 17.934 0.565 -13.307 1.00 87.94 94 PRO A N 1
ATOM 732 C CA . PRO A 1 94 ? 17.022 0.422 -12.182 1.00 87.94 94 PRO A CA 1
ATOM 733 C C . PRO A 1 94 ? 17.419 1.265 -10.964 1.00 87.94 94 PRO A C 1
ATOM 735 O O . PRO A 1 94 ? 16.563 1.460 -10.097 1.00 87.94 94 PRO A O 1
ATOM 738 N N . GLU A 1 95 ? 18.669 1.738 -10.875 1.00 87.06 95 GLU A N 1
ATOM 739 C CA . GLU A 1 95 ? 19.159 2.634 -9.815 1.00 87.06 95 GLU A CA 1
ATOM 740 C C . GLU A 1 95 ? 18.895 2.078 -8.399 1.00 87.06 95 GLU A C 1
ATOM 742 O O . GLU A 1 95 ? 18.563 2.800 -7.458 1.00 87.06 95 GLU A O 1
ATOM 747 N N . VAL A 1 96 ? 19.000 0.752 -8.229 1.00 87.62 96 VAL A N 1
ATOM 748 C CA . VAL A 1 96 ? 18.560 0.028 -7.014 1.00 87.62 96 VAL A CA 1
ATOM 749 C C . VAL A 1 96 ? 19.183 0.596 -5.740 1.00 87.62 96 VAL A C 1
ATOM 751 O O . VAL A 1 96 ? 18.481 0.840 -4.759 1.00 87.62 96 VAL A O 1
ATOM 754 N N . GLU A 1 97 ? 20.489 0.849 -5.763 1.00 87.19 97 GLU A N 1
ATOM 755 C CA . GLU A 1 97 ? 21.216 1.385 -4.611 1.00 87.19 97 GLU A CA 1
ATOM 756 C C . GLU A 1 97 ? 20.832 2.833 -4.295 1.00 87.19 97 GLU A C 1
ATOM 758 O O . GLU A 1 97 ? 20.725 3.197 -3.124 1.00 87.19 97 GLU A O 1
ATOM 763 N N . GLN A 1 98 ? 20.576 3.661 -5.311 1.00 85.69 98 GLN A N 1
ATOM 764 C CA . GLN A 1 98 ? 20.086 5.025 -5.101 1.00 85.69 98 GLN A CA 1
ATOM 765 C C . GLN A 1 98 ? 18.675 5.003 -4.520 1.00 85.69 98 GLN A C 1
ATOM 767 O O . GLN A 1 98 ? 18.427 5.688 -3.531 1.00 85.69 98 GLN A O 1
ATOM 772 N N . ARG A 1 99 ? 17.781 4.153 -5.043 1.00 86.12 99 ARG A N 1
ATOM 773 C CA . ARG A 1 99 ? 16.425 3.968 -4.501 1.00 86.12 99 ARG A CA 1
ATOM 774 C C . ARG A 1 99 ? 16.459 3.576 -3.027 1.00 86.12 99 ARG A C 1
ATOM 776 O O . ARG A 1 99 ? 15.749 4.188 -2.236 1.00 86.12 99 ARG A O 1
ATOM 783 N N . ARG A 1 100 ? 17.305 2.608 -2.654 1.00 86.94 100 ARG A N 1
ATOM 784 C CA . ARG A 1 100 ? 17.510 2.172 -1.258 1.00 86.94 100 ARG A CA 1
ATOM 785 C C . ARG A 1 100 ? 17.992 3.316 -0.367 1.00 86.94 100 ARG A C 1
ATOM 787 O O . ARG A 1 100 ? 17.408 3.560 0.687 1.00 86.94 100 ARG A O 1
ATOM 794 N N . LYS A 1 101 ? 19.024 4.045 -0.809 1.00 87.56 101 LYS A N 1
ATOM 795 C CA . LYS A 1 101 ? 19.598 5.183 -0.071 1.00 87.56 101 LYS A CA 1
ATOM 796 C C . LYS A 1 101 ? 18.604 6.327 0.103 1.00 87.56 101 LYS A C 1
ATOM 798 O O . LYS A 1 101 ? 18.509 6.871 1.197 1.00 87.56 101 LYS A O 1
ATOM 803 N N . LEU A 1 102 ? 17.860 6.668 -0.949 1.00 84.75 102 LEU A N 1
ATOM 804 C CA . LEU A 1 102 ? 16.923 7.790 -0.959 1.00 84.75 102 LEU A CA 1
ATOM 805 C C . LEU A 1 102 ? 15.826 7.634 0.099 1.00 84.75 102 LEU A C 1
ATOM 807 O O . LEU A 1 102 ? 15.475 8.602 0.765 1.00 84.75 102 LEU A O 1
ATOM 811 N N . VAL A 1 103 ? 15.288 6.421 0.253 1.00 81.69 103 VAL A N 1
ATOM 812 C CA . VAL A 1 103 ? 14.180 6.150 1.185 1.00 81.69 103 VAL A CA 1
ATOM 813 C C . VAL A 1 103 ? 14.639 5.566 2.525 1.00 81.69 103 VAL A C 1
ATOM 815 O O . VAL A 1 103 ? 13.809 5.333 3.399 1.00 81.69 103 VAL A O 1
ATOM 818 N N . GLY A 1 104 ? 15.943 5.315 2.691 1.00 82.12 104 GLY A N 1
ATOM 819 C CA . GLY A 1 104 ? 16.514 4.732 3.908 1.00 82.12 104 GLY A CA 1
ATOM 820 C C . GLY A 1 104 ? 16.035 3.306 4.197 1.00 82.12 104 GLY A C 1
ATOM 821 O O . GLY A 1 104 ? 15.954 2.915 5.359 1.00 82.12 104 GLY A O 1
ATOM 822 N N . PHE A 1 105 ? 15.679 2.540 3.162 1.00 79.38 105 PHE A N 1
ATOM 823 C CA . PHE A 1 105 ? 15.127 1.193 3.307 1.00 79.38 105 PHE A CA 1
ATOM 824 C C . PHE A 1 105 ? 15.906 0.201 2.443 1.00 79.38 105 PHE A C 1
ATOM 826 O O . PHE A 1 105 ? 15.946 0.320 1.218 1.00 79.38 105 PHE A O 1
ATOM 833 N N . GLU A 1 106 ? 16.536 -0.782 3.087 1.00 76.62 106 GLU A N 1
ATOM 834 C CA . GLU A 1 106 ? 17.465 -1.706 2.423 1.00 76.62 106 GLU A CA 1
ATOM 835 C C . GLU A 1 106 ? 16.758 -2.693 1.487 1.00 76.62 106 GLU A C 1
ATOM 837 O O . GLU A 1 106 ? 17.278 -3.041 0.427 1.00 76.62 106 GLU A O 1
ATOM 842 N N . ARG A 1 107 ? 15.547 -3.135 1.833 1.00 81.38 107 ARG A N 1
ATOM 843 C CA . ARG A 1 107 ? 14.820 -4.149 1.063 1.00 81.38 107 ARG A CA 1
ATOM 844 C C . ARG A 1 107 ? 13.733 -3.504 0.214 1.00 81.38 107 ARG A C 1
ATOM 846 O O . ARG A 1 107 ? 12.753 -3.011 0.748 1.00 81.38 107 ARG A O 1
ATOM 853 N N . LEU A 1 108 ? 13.835 -3.544 -1.112 1.00 83.25 108 LEU A N 1
ATOM 854 C CA . LEU A 1 108 ? 12.718 -3.088 -1.947 1.00 83.25 108 LEU A CA 1
ATOM 855 C C . LEU A 1 108 ? 11.506 -4.014 -1.755 1.00 83.25 108 LEU A C 1
ATOM 857 O O . LEU A 1 108 ? 11.654 -5.197 -1.455 1.00 83.25 108 LEU A O 1
ATOM 861 N N . VAL A 1 109 ? 10.291 -3.488 -1.934 1.00 84.88 109 VAL A N 1
ATOM 862 C CA . VAL A 1 109 ? 9.063 -4.301 -1.880 1.00 84.88 109 VAL A CA 1
ATOM 863 C C . VAL A 1 109 ? 9.192 -5.479 -2.849 1.00 84.88 109 VAL A C 1
ATOM 865 O O . VAL A 1 109 ? 9.562 -5.266 -4.002 1.00 84.88 109 VAL A O 1
ATOM 868 N N . ARG A 1 110 ? 8.893 -6.700 -2.378 1.00 84.75 110 ARG A N 1
ATOM 869 C CA . ARG A 1 110 ? 9.079 -7.990 -3.087 1.00 84.75 110 ARG A CA 1
ATOM 870 C C . ARG A 1 110 ? 10.519 -8.378 -3.421 1.00 84.75 110 ARG A C 1
ATOM 872 O O . ARG A 1 110 ? 10.722 -9.439 -3.995 1.00 84.75 110 ARG A O 1
ATOM 879 N N . ASP A 1 111 ? 11.490 -7.551 -3.044 1.00 84.56 111 ASP A N 1
ATOM 880 C CA . ASP A 1 111 ? 12.925 -7.752 -3.261 1.00 84.56 111 ASP A CA 1
ATOM 881 C C . ASP A 1 111 ? 13.266 -8.329 -4.651 1.00 84.56 111 ASP A C 1
ATOM 883 O O . ASP A 1 111 ? 13.872 -9.399 -4.762 1.00 84.56 111 ASP A O 1
ATOM 887 N N . PRO A 1 112 ? 12.812 -7.678 -5.742 1.00 88.00 112 PRO A N 1
ATOM 888 C CA . PRO A 1 112 ? 13.064 -8.176 -7.081 1.00 88.00 112 PRO A CA 1
ATOM 889 C C . PRO A 1 112 ? 14.562 -8.165 -7.378 1.00 88.00 112 PRO A C 1
ATOM 891 O O . PRO A 1 112 ? 15.306 -7.290 -6.926 1.00 88.00 112 PRO A O 1
ATOM 894 N N . LYS A 1 113 ? 14.993 -9.088 -8.241 1.00 90.19 113 LYS A N 1
ATOM 895 C CA . LYS A 1 113 ? 16.319 -8.988 -8.856 1.00 90.19 113 LYS A CA 1
ATOM 896 C C . LYS A 1 113 ? 16.467 -7.626 -9.558 1.00 90.19 113 LYS A C 1
ATOM 898 O O . LYS A 1 113 ? 15.467 -7.135 -10.094 1.00 90.19 113 LYS A O 1
ATOM 903 N N . PRO A 1 114 ? 17.671 -7.028 -9.610 1.00 89.12 114 PRO A N 1
ATOM 904 C CA . PRO A 1 114 ? 17.875 -5.699 -10.191 1.00 89.12 114 PRO A CA 1
ATOM 905 C C . PRO A 1 114 ? 17.259 -5.524 -11.586 1.00 89.12 114 PRO A C 1
ATOM 907 O O . PRO A 1 114 ? 16.573 -4.537 -11.843 1.00 89.12 114 PRO A O 1
ATOM 910 N N . GLU A 1 115 ? 17.396 -6.524 -12.457 1.00 89.88 115 GLU A N 1
ATOM 911 C CA . GLU A 1 115 ? 16.853 -6.529 -13.819 1.00 89.88 115 GLU A CA 1
ATOM 912 C C . GLU A 1 115 ? 15.312 -6.545 -13.892 1.00 89.88 115 GLU A C 1
ATOM 914 O O . GLU A 1 115 ? 14.733 -6.272 -14.941 1.00 89.88 115 GLU A O 1
ATOM 919 N N . LYS A 1 116 ? 14.629 -6.853 -12.783 1.00 92.62 116 LYS A N 1
ATOM 920 C CA . LYS A 1 116 ? 13.164 -6.888 -12.670 1.00 92.62 116 LYS A CA 1
ATOM 921 C C . LYS A 1 116 ? 12.569 -5.666 -11.984 1.00 92.62 116 LYS A C 1
ATOM 923 O O . LYS A 1 116 ? 11.350 -5.526 -11.981 1.00 92.62 116 LYS A O 1
ATOM 928 N N . VAL A 1 117 ? 13.385 -4.755 -11.458 1.00 93.19 117 VAL A N 1
ATOM 929 C CA . VAL A 1 117 ? 12.907 -3.561 -10.740 1.00 93.19 117 VAL A CA 1
ATOM 930 C C . VAL A 1 117 ? 12.058 -2.662 -11.639 1.00 93.19 117 VAL A C 1
ATOM 932 O O . VAL A 1 117 ? 10.974 -2.246 -11.233 1.00 93.19 117 VAL A O 1
ATOM 935 N N . ILE A 1 118 ? 12.506 -2.399 -12.870 1.00 93.62 118 ILE A N 1
ATOM 936 C CA . ILE A 1 118 ? 11.763 -1.565 -13.829 1.00 93.62 118 ILE A CA 1
ATOM 937 C C . ILE A 1 118 ? 10.469 -2.253 -14.276 1.00 93.62 118 ILE A C 1
ATOM 939 O O . ILE A 1 118 ? 9.415 -1.622 -14.312 1.00 93.62 118 ILE A O 1
ATOM 943 N N . GLU A 1 119 ? 10.523 -3.561 -14.542 1.00 94.50 119 GLU A N 1
ATOM 944 C CA . GLU A 1 119 ? 9.333 -4.354 -14.868 1.00 94.50 119 GLU A CA 1
ATOM 945 C C . GLU A 1 119 ? 8.308 -4.306 -13.729 1.00 94.50 119 GLU A C 1
ATOM 947 O O . GLU A 1 119 ? 7.128 -4.044 -13.964 1.00 94.50 119 GLU A O 1
ATOM 952 N N . GLN A 1 120 ? 8.763 -4.467 -12.485 1.00 92.75 120 GLN A N 1
ATOM 953 C CA . GLN A 1 120 ? 7.904 -4.360 -11.315 1.00 92.75 120 GLN A CA 1
ATOM 954 C C . GLN A 1 120 ? 7.303 -2.954 -11.189 1.00 92.75 120 GLN A C 1
ATOM 956 O O . GLN A 1 120 ? 6.103 -2.817 -10.968 1.00 92.75 120 GLN A O 1
ATOM 961 N N . LEU A 1 121 ? 8.103 -1.901 -11.365 1.00 92.06 121 LEU A N 1
ATOM 962 C CA . LEU A 1 121 ? 7.646 -0.516 -11.252 1.00 92.06 121 LEU A CA 1
ATOM 963 C C . LEU A 1 121 ? 6.529 -0.176 -12.253 1.00 92.06 121 LEU A C 1
ATOM 965 O O . LEU A 1 121 ? 5.567 0.505 -11.888 1.00 92.06 121 LEU A O 1
ATOM 969 N N . LEU A 1 122 ? 6.662 -0.642 -13.497 1.00 93.00 122 LEU A N 1
ATOM 970 C CA . LEU A 1 122 ? 5.777 -0.269 -14.601 1.00 93.00 122 LEU A CA 1
ATOM 971 C C . LEU A 1 122 ? 4.560 -1.193 -14.744 1.00 93.00 122 LEU A C 1
ATOM 973 O O . LEU A 1 122 ? 3.458 -0.700 -14.979 1.00 93.00 122 LEU A O 1
ATOM 977 N N . PHE A 1 123 ? 4.735 -2.508 -14.576 1.00 93.69 123 PHE A N 1
ATOM 978 C CA . PHE A 1 123 ? 3.709 -3.510 -14.902 1.00 93.69 123 PHE A CA 1
ATOM 979 C C . PHE A 1 123 ? 3.060 -4.169 -13.684 1.00 93.69 123 PHE A C 1
ATOM 981 O O . PHE A 1 123 ? 2.094 -4.914 -13.839 1.00 93.69 123 PHE A O 1
ATOM 988 N N . THR A 1 124 ? 3.546 -3.915 -12.466 1.00 93.00 124 THR A N 1
ATOM 989 C CA . THR A 1 124 ? 2.921 -4.492 -11.270 1.00 93.00 124 THR A CA 1
ATOM 990 C C . THR A 1 124 ? 1.865 -3.546 -10.699 1.00 93.00 124 THR A C 1
ATOM 992 O O . THR A 1 124 ? 2.213 -2.454 -10.230 1.00 93.00 124 THR A O 1
ATOM 995 N N . PRO A 1 125 ? 0.577 -3.942 -10.680 1.00 94.38 125 PRO A N 1
ATOM 996 C CA . PRO A 1 125 ? -0.450 -3.168 -10.002 1.00 94.38 125 PRO A CA 1
ATOM 997 C C . PRO A 1 125 ? -0.242 -3.214 -8.487 1.00 94.38 125 PRO A C 1
ATOM 999 O O . PRO A 1 125 ? 0.258 -4.193 -7.922 1.00 94.38 125 PRO A O 1
ATOM 1002 N N . THR A 1 126 ? -0.663 -2.148 -7.819 1.00 93.81 126 THR A N 1
ATOM 1003 C CA . THR A 1 126 ? -0.557 -2.005 -6.370 1.00 93.81 126 THR A CA 1
ATOM 1004 C C . THR A 1 126 ? -1.921 -1.679 -5.775 1.00 93.81 126 THR A C 1
ATOM 1006 O O . THR A 1 126 ? -2.773 -1.062 -6.407 1.00 93.81 126 THR A O 1
ATOM 1009 N N . CYS A 1 127 ? -2.123 -2.086 -4.529 1.00 94.56 127 CYS A N 1
ATOM 1010 C CA . CYS A 1 127 ? -3.176 -1.566 -3.666 1.00 94.56 127 CYS A CA 1
ATOM 1011 C C . CYS A 1 127 ? -2.461 -0.843 -2.529 1.00 94.56 127 CYS A C 1
ATOM 1013 O O . CYS A 1 127 ? -1.485 -1.387 -2.022 1.00 94.56 127 CYS A O 1
ATOM 1015 N N . ASN A 1 128 ? -2.867 0.369 -2.153 1.00 93.50 128 ASN A N 1
ATOM 1016 C CA . ASN A 1 128 ? -2.234 1.112 -1.066 1.00 93.50 128 ASN A CA 1
ATOM 1017 C C . ASN A 1 128 ? -3.268 1.830 -0.201 1.00 93.50 128 ASN A C 1
ATOM 1019 O O . ASN A 1 128 ? -4.318 2.245 -0.683 1.00 93.50 128 ASN A O 1
ATOM 1023 N N . ILE A 1 129 ? -2.926 2.022 1.070 1.00 95.06 129 ILE A N 1
ATOM 1024 C CA . ILE A 1 129 ? -3.710 2.816 2.005 1.00 95.06 129 ILE A CA 1
ATOM 1025 C C . ILE A 1 129 ? -3.131 4.230 2.000 1.00 95.06 129 ILE A C 1
ATOM 1027 O O . ILE A 1 129 ? -2.015 4.447 2.465 1.00 95.06 129 ILE A O 1
ATOM 1031 N N . ALA A 1 130 ? -3.875 5.184 1.445 1.00 96.00 130 ALA A N 1
ATOM 1032 C CA . ALA A 1 130 ? -3.449 6.585 1.402 1.00 96.00 130 ALA A CA 1
ATOM 1033 C C . ALA A 1 130 ? -3.743 7.349 2.702 1.00 96.00 130 ALA A C 1
ATOM 1035 O O . ALA A 1 130 ? -3.135 8.382 2.959 1.00 96.00 130 ALA A O 1
ATOM 1036 N N . GLY A 1 131 ? -4.665 6.849 3.525 1.00 96.56 131 GLY A N 1
ATOM 1037 C CA . GLY A 1 131 ? -5.007 7.456 4.804 1.00 96.56 131 GLY A CA 1
ATOM 1038 C C . GLY A 1 131 ? -5.950 6.578 5.615 1.00 96.56 131 GLY A C 1
ATOM 1039 O O . GLY A 1 131 ? -6.750 5.829 5.055 1.00 96.56 131 GLY A O 1
ATOM 1040 N N . VAL A 1 132 ? -5.839 6.677 6.940 1.00 96.19 132 VAL A N 1
ATOM 1041 C CA . VAL A 1 132 ? -6.681 5.967 7.909 1.00 96.19 132 VAL A CA 1
ATOM 1042 C C . VAL A 1 132 ? -7.032 6.929 9.039 1.00 96.19 132 VAL A C 1
ATOM 1044 O O . VAL A 1 132 ? -6.162 7.615 9.569 1.00 96.19 132 VAL A O 1
ATOM 1047 N N . THR A 1 133 ? -8.305 6.979 9.424 1.00 95.31 133 THR A N 1
ATOM 1048 C CA . THR A 1 133 ? -8.781 7.763 10.571 1.00 95.31 133 THR A CA 1
ATOM 1049 C C . THR A 1 133 ? -9.778 6.921 11.351 1.00 95.31 133 THR A C 1
ATOM 1051 O O . THR A 1 133 ? -10.812 6.541 10.807 1.00 95.31 133 THR A O 1
ATOM 1054 N N . ILE A 1 134 ? -9.435 6.567 12.595 1.00 93.56 134 ILE A N 1
ATOM 1055 C CA . ILE A 1 134 ? -10.184 5.604 13.414 1.00 93.56 134 ILE A CA 1
ATOM 1056 C C . ILE A 1 134 ? -10.029 5.945 14.902 1.00 93.56 134 ILE A C 1
ATOM 1058 O O . ILE A 1 134 ? -8.908 5.989 15.408 1.00 93.56 134 ILE A O 1
ATOM 1062 N N . GLY A 1 135 ? -11.140 6.126 15.623 1.00 93.75 135 GLY A N 1
ATOM 1063 C CA . GLY A 1 135 ? -11.163 6.264 17.086 1.00 93.75 135 GLY A CA 1
ATOM 1064 C C . GLY A 1 135 ? -10.768 7.638 17.627 1.00 93.75 135 GLY A C 1
ATOM 1065 O O . GLY A 1 135 ? -11.188 8.654 17.083 1.00 93.75 135 GLY A O 1
ATOM 1066 N N . TYR A 1 136 ? -9.981 7.681 18.707 1.00 95.75 136 TYR A N 1
ATOM 1067 C CA . TYR A 1 136 ? -9.496 8.918 19.334 1.00 95.75 136 TYR A CA 1
ATOM 1068 C C . TYR A 1 136 ? -8.097 9.297 18.820 1.00 95.75 136 TYR A C 1
ATOM 1070 O O . TYR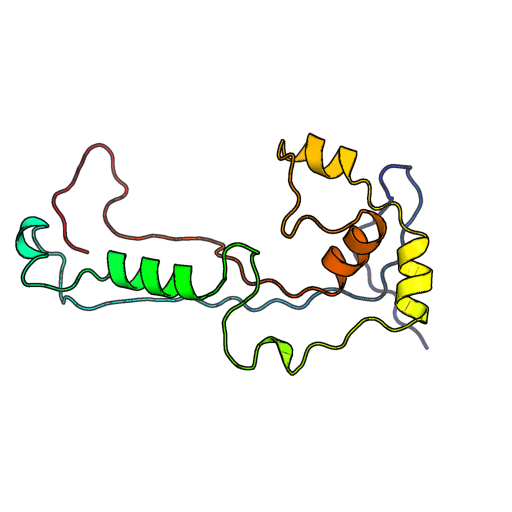 A 1 136 ? -7.198 8.463 18.854 1.00 95.75 136 TYR A O 1
ATOM 1078 N N . GLN A 1 137 ? -7.899 10.548 18.385 1.00 96.00 137 GLN A N 1
ATOM 1079 C CA . GLN A 1 137 ? -6.597 11.070 17.914 1.00 96.00 137 GLN A CA 1
ATOM 1080 C C . GLN A 1 137 ? -6.104 12.301 18.702 1.00 96.00 137 GLN A C 1
ATOM 1082 O O . GLN A 1 137 ? -5.191 12.995 18.260 1.00 96.00 137 GLN A O 1
ATOM 1087 N N . GLY A 1 138 ? -6.727 12.618 19.842 1.00 96.38 138 GLY A N 1
ATOM 1088 C CA . GLY A 1 138 ? -6.298 13.727 20.700 1.00 96.38 138 GLY A CA 1
ATOM 1089 C C . GLY A 1 138 ? -5.121 13.358 21.619 1.00 96.38 138 GLY A C 1
ATOM 1090 O O . GLY A 1 138 ? -4.699 12.202 21.655 1.00 96.38 138 GLY A O 1
ATOM 1091 N N . PRO A 1 139 ? -4.594 14.317 22.403 1.00 96.88 139 PRO A N 1
ATOM 1092 C CA . PRO A 1 139 ? -3.548 14.042 23.387 1.00 96.88 139 PRO A CA 1
ATOM 1093 C C . PRO A 1 139 ? -4.046 13.127 24.519 1.00 96.88 139 PRO A C 1
ATOM 1095 O O . PRO A 1 139 ? -5.222 13.149 24.883 1.00 96.88 139 PRO A O 1
ATOM 1098 N N . GLY A 1 140 ? -3.142 12.351 25.120 1.00 95.69 140 GLY A N 1
ATOM 1099 C CA . GLY A 1 140 ? -3.476 11.425 26.207 1.00 95.69 140 GLY A CA 1
ATOM 1100 C C . GLY A 1 140 ? -4.214 10.172 25.724 1.00 95.69 140 GLY A C 1
ATOM 1101 O O . GLY A 1 140 ? -4.008 9.710 24.605 1.00 95.69 140 GLY A O 1
ATOM 1102 N N . SER A 1 141 ? -5.059 9.600 26.580 1.00 95.56 141 SER A N 1
ATOM 1103 C CA . SER A 1 141 ? -5.833 8.392 26.284 1.00 95.56 141 SER A CA 1
ATOM 1104 C C . SER A 1 141 ? -7.332 8.627 26.480 1.00 95.56 141 SER A C 1
ATOM 1106 O O . SER A 1 141 ? -7.752 9.449 27.294 1.00 95.56 141 SER A O 1
ATOM 1108 N N . LYS A 1 142 ? -8.152 7.883 25.729 1.00 96.81 142 LYS A N 1
ATOM 1109 C CA . LYS A 1 142 ? -9.611 7.865 25.874 1.00 96.81 142 LYS A CA 1
ATOM 1110 C C . LYS A 1 142 ? -10.093 6.419 25.879 1.00 96.81 142 LYS A C 1
ATOM 1112 O O . LYS A 1 142 ? -9.822 5.674 24.941 1.00 96.81 142 LYS A O 1
ATOM 1117 N N . THR A 1 143 ? -10.819 6.021 26.919 1.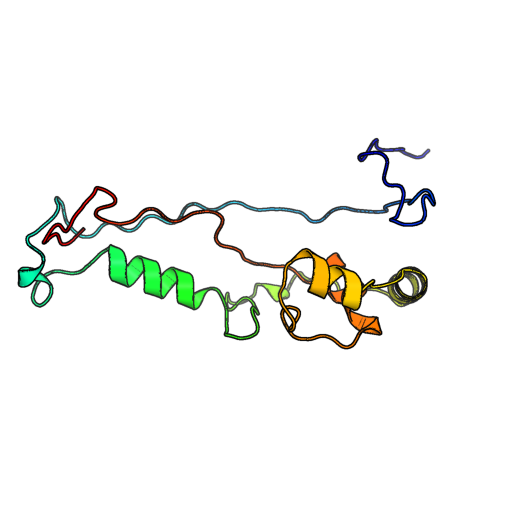00 97.06 143 THR A N 1
ATOM 1118 C CA . THR A 1 143 ? -11.402 4.678 27.061 1.00 97.06 143 THR A CA 1
ATOM 1119 C C . THR A 1 143 ? -12.672 4.538 26.220 1.00 97.06 143 THR A C 1
ATOM 1121 O O . THR A 1 143 ? -13.786 4.451 26.734 1.00 97.06 143 THR A O 1
ATOM 1124 N N . VAL A 1 144 ? -12.502 4.542 24.898 1.00 96.50 144 VAL A N 1
ATOM 1125 C CA . VAL A 1 144 ? -13.595 4.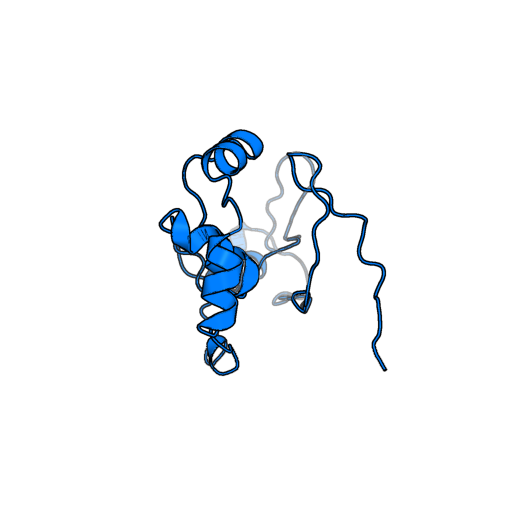546 23.921 1.00 96.50 144 VAL A CA 1
ATOM 1126 C C . VAL A 1 144 ? -13.582 3.303 23.034 1.00 96.50 144 VAL A C 1
ATOM 1128 O O . VAL A 1 144 ? -12.520 2.800 22.672 1.00 96.50 144 VAL A O 1
ATOM 1131 N N . LEU A 1 145 ? -14.771 2.825 22.686 1.00 96.69 145 LEU A N 1
ATOM 1132 C CA . LEU A 1 145 ? -15.051 1.834 21.659 1.00 96.69 145 LEU A CA 1
ATOM 1133 C C . LEU A 1 145 ? -15.733 2.558 20.483 1.00 96.69 145 LEU A C 1
ATOM 1135 O O . LEU A 1 145 ? -16.925 2.860 20.597 1.00 96.69 145 LEU A O 1
ATOM 1139 N N . PRO A 1 146 ? -14.975 2.889 19.422 1.00 92.88 146 PRO A N 1
ATOM 1140 C CA . PRO A 1 146 ? -15.482 3.562 18.226 1.00 92.88 146 PRO A CA 1
ATOM 1141 C C . PRO A 1 146 ? -16.296 2.631 17.318 1.00 92.88 146 PRO A C 1
ATOM 1143 O O . PRO A 1 146 ? -15.940 1.426 17.218 1.00 92.88 146 PRO A O 1
#

Secondary structure (DSSP, 8-state):
----------B-TTS-B------------------SSS-EEGGGTTTS--HHHHHHHHHHTTB-TT--B-STTTTTTPPPPPHHHHHHHTTS---HHHHHHHHT-SS-TT---GGGHHHHHHH-----------S--SSS---EE-

Sequence (146 aa):
DGCLWESGTSFDESGRPTLQFGCRGLVYLQLRVRFLNFDQHSGLASVYPSAAMYLIEALASLRDQDMNVKIDGFYDGVVPPTEADRRMMAKIDPEVEQRRKLVGFERLVRDPKPEKVIEQLLFTPTCNIAGVTIGY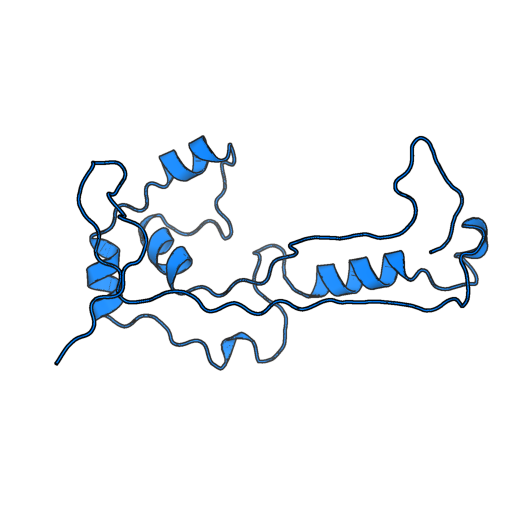QGPGSKTVLP

Foldseek 3Di:
DDDDDDDPQDQDPVRHTDDDDDDDDDDDDDDDFDDDPDKDQLVCVVPGPFSQVVVVVVVCCQADPLQDGNDPCPCVPQDADDPVRLVVLQVDQLCLVVVCVVVVHNADRNNDDRSCSSSCVGRPDGDDDPDDDGDDDDPDDDRIRD

Radius of gyration: 21.68 Å; chains: 1; bounding box: 47×30×66 Å